Protein AF-A0A0S9PQ76-F1 (afdb_monomer_lite)

pLDDT: mean 89.43, std 16.03, range [36.88, 98.75]

Radius of gyration: 19.01 Å; chains: 1; bounding box: 45×15×56 Å

Secondary structure (DSSP, 8-state):
-------TTHHHHHHHHHHHHHHHHHHHHHHHHHHHHHHHHHTTT-HHHHHHHHHHHHHHHHHHHHHHHHHHHHHHHTT-TT-

Foldseek 3Di:
DDPPPPPPPVVVVLVVLLVVLVVLLVVLLVQLVVLLVVLVVCCPVPVPVSVVSNVVSVVSVVVSVVSVVVSVVSCVVVVNPPD

Structure (mmCIF, N/CA/C/O backbone):
data_AF-A0A0S9PQ76-F1
#
_entry.id   AF-A0A0S9PQ76-F1
#
loop_
_atom_site.group_PDB
_atom_site.id
_atom_site.type_symbol
_atom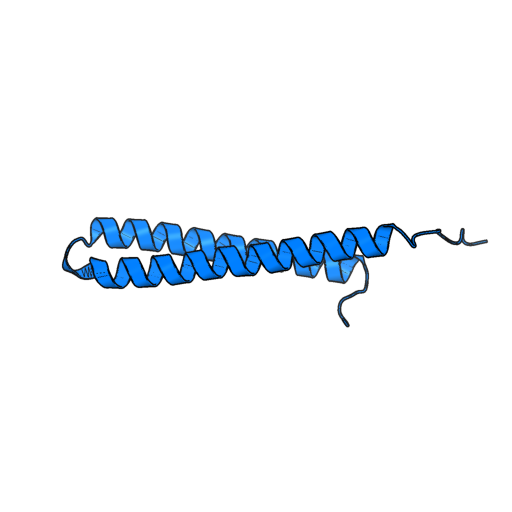_site.label_atom_id
_atom_site.label_alt_id
_atom_site.label_comp_id
_atom_site.label_asym_id
_atom_site.label_entity_id
_atom_site.label_seq_id
_atom_site.pdbx_PDB_ins_code
_atom_site.Cartn_x
_atom_site.Cartn_y
_atom_site.Cartn_z
_atom_site.occupancy
_atom_site.B_iso_or_equiv
_atom_site.auth_seq_id
_atom_site.auth_comp_id
_atom_site.auth_asym_id
_atom_site.auth_atom_id
_atom_site.pdbx_PDB_model_num
ATOM 1 N N . MET A 1 1 ? 28.443 9.615 -34.061 1.00 36.88 1 MET A N 1
ATOM 2 C CA . MET A 1 1 ? 28.552 8.181 -33.732 1.00 36.88 1 MET A CA 1
ATOM 3 C C . MET A 1 1 ? 27.964 8.027 -32.337 1.00 36.88 1 MET A C 1
ATOM 5 O O . MET A 1 1 ? 28.607 8.436 -31.383 1.00 36.88 1 MET A O 1
ATOM 9 N N . ARG A 1 2 ? 26.677 7.672 -32.227 1.00 44.91 2 ARG A N 1
ATOM 10 C CA . ARG A 1 2 ? 26.044 7.413 -30.926 1.00 44.91 2 ARG A CA 1
ATOM 11 C C . ARG A 1 2 ? 26.340 5.957 -30.616 1.00 44.91 2 ARG A C 1
ATOM 13 O O . ARG A 1 2 ? 25.942 5.112 -31.411 1.00 44.91 2 ARG A O 1
ATOM 20 N N . ASP A 1 3 ? 27.075 5.702 -29.541 1.00 44.53 3 ASP A N 1
ATOM 21 C CA . ASP A 1 3 ? 27.247 4.350 -29.026 1.00 44.53 3 ASP A CA 1
ATOM 22 C C . ASP A 1 3 ? 25.861 3.732 -28.840 1.00 44.53 3 ASP A C 1
ATOM 24 O O . ASP A 1 3 ? 25.032 4.221 -28.069 1.00 44.53 3 ASP A O 1
ATOM 28 N N . GLU A 1 4 ? 25.599 2.694 -29.627 1.00 51.00 4 GLU A N 1
ATOM 29 C CA . GLU A 1 4 ? 24.470 1.797 -29.467 1.00 51.00 4 GLU A CA 1
ATOM 30 C C . GLU A 1 4 ? 24.620 1.136 -28.110 1.00 51.00 4 GLU A C 1
ATOM 32 O O . GLU A 1 4 ? 25.383 0.180 -27.931 1.00 51.00 4 GLU A O 1
ATOM 37 N N . VAL A 1 5 ? 23.935 1.689 -27.117 1.00 55.97 5 VAL A N 1
ATOM 38 C CA . VAL A 1 5 ? 24.043 1.141 -25.785 1.00 55.97 5 VAL A CA 1
ATOM 39 C C . VAL A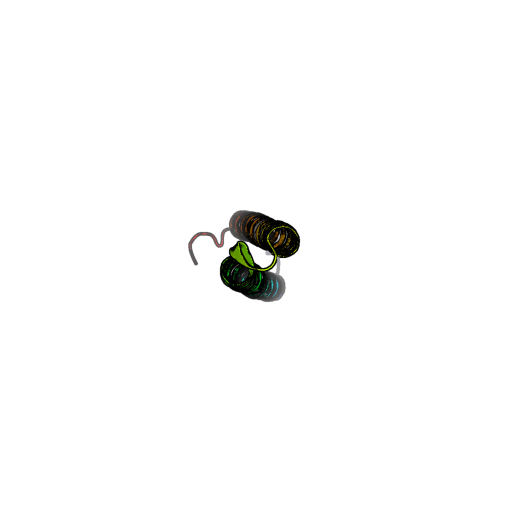 1 5 ? 23.304 -0.190 -25.746 1.00 55.97 5 VAL A C 1
ATOM 41 O O . VAL A 1 5 ? 22.076 -0.265 -25.738 1.00 55.97 5 VAL A O 1
ATOM 44 N N . ARG A 1 6 ? 24.090 -1.269 -25.786 1.00 52.28 6 ARG A N 1
ATOM 45 C CA . ARG A 1 6 ? 23.652 -2.651 -25.589 1.00 52.28 6 ARG A CA 1
ATOM 46 C C . ARG A 1 6 ? 23.010 -2.782 -24.207 1.00 52.28 6 ARG A C 1
ATOM 48 O O . ARG A 1 6 ? 23.697 -3.063 -23.231 1.00 52.28 6 ARG A O 1
ATOM 55 N N . TYR A 1 7 ? 21.689 -2.643 -24.131 1.00 54.28 7 TYR A N 1
ATOM 56 C CA . TYR A 1 7 ? 20.934 -2.817 -22.887 1.00 54.28 7 TYR A CA 1
ATOM 57 C C . TYR A 1 7 ? 19.802 -3.858 -22.929 1.00 54.28 7 TYR A C 1
ATOM 59 O O . TYR A 1 7 ? 18.779 -3.657 -22.273 1.00 54.28 7 TYR A O 1
ATOM 67 N N . PRO A 1 8 ? 19.950 -5.026 -23.586 1.00 55.19 8 PRO A N 1
ATOM 68 C CA . PRO A 1 8 ? 18.934 -6.072 -23.462 1.00 55.19 8 PRO A CA 1
ATOM 69 C C . PRO A 1 8 ? 18.770 -6.571 -22.013 1.00 55.19 8 PRO A C 1
ATOM 71 O O . PRO A 1 8 ? 17.772 -7.205 -21.712 1.00 55.19 8 PRO A O 1
ATOM 74 N N . GLN A 1 9 ? 19.721 -6.279 -21.113 1.00 59.78 9 GLN A N 1
ATOM 75 C CA . GLN A 1 9 ? 19.709 -6.703 -19.706 1.00 59.78 9 GLN A CA 1
ATOM 76 C C . GLN A 1 9 ? 19.125 -5.653 -18.741 1.00 59.78 9 GLN A C 1
ATOM 78 O O . GLN A 1 9 ? 18.600 -6.017 -17.691 1.00 59.78 9 GLN A O 1
ATOM 83 N N . VAL A 1 10 ? 19.162 -4.360 -19.094 1.00 67.25 10 VAL A N 1
ATOM 84 C CA . VAL A 1 10 ? 18.637 -3.281 -18.232 1.00 67.25 10 VAL A CA 1
ATOM 85 C C . VAL A 1 10 ? 17.113 -3.265 -18.252 1.00 67.25 10 VAL A C 1
ATOM 87 O O . VAL A 1 10 ? 16.498 -3.112 -17.204 1.00 67.25 10 VAL A O 1
ATOM 90 N N . ILE A 1 11 ? 16.494 -3.517 -19.409 1.00 77.12 11 ILE A N 1
ATOM 91 C CA . ILE A 1 11 ? 15.029 -3.557 -19.531 1.00 77.12 11 ILE A CA 1
ATOM 92 C C . ILE A 1 11 ? 14.411 -4.673 -18.653 1.00 77.12 11 ILE A C 1
ATOM 94 O O . ILE A 1 11 ? 13.506 -4.368 -17.879 1.00 77.12 11 ILE A O 1
ATOM 98 N N . PRO A 1 12 ? 14.912 -5.929 -18.656 1.00 85.81 12 PRO A N 1
ATOM 99 C CA . PRO A 1 12 ? 14.454 -6.968 -17.727 1.00 85.81 12 PRO A CA 1
ATOM 100 C C . PRO A 1 12 ? 14.629 -6.612 -16.249 1.00 85.81 12 PRO A C 1
ATOM 102 O O . PRO A 1 12 ? 13.754 -6.907 -15.438 1.00 85.81 12 PRO A O 1
ATOM 105 N N . MET A 1 13 ? 15.744 -5.969 -15.886 1.00 89.06 13 MET A N 1
ATOM 106 C CA . MET A 1 13 ? 15.991 -5.550 -14.506 1.00 89.06 13 MET A CA 1
ATOM 107 C C . MET A 1 13 ? 14.987 -4.478 -14.063 1.00 89.06 13 MET A C 1
ATOM 109 O O . MET A 1 13 ? 14.410 -4.588 -12.983 1.00 89.06 13 MET A O 1
ATOM 113 N N . VAL A 1 14 ? 14.729 -3.477 -14.909 1.00 89.69 14 VAL A N 1
ATOM 114 C CA . VAL A 1 14 ? 13.721 -2.435 -14.656 1.00 89.69 14 VAL A CA 1
ATOM 115 C C . VAL A 1 14 ? 12.331 -3.051 -14.527 1.00 89.69 14 VAL A C 1
ATOM 117 O O . VAL A 1 14 ? 11.605 -2.722 -13.590 1.00 89.69 14 VAL A O 1
ATOM 120 N N . GLN A 1 15 ? 11.983 -4.003 -15.397 1.00 90.44 15 GLN A N 1
ATOM 121 C CA . GLN A 1 15 ? 10.709 -4.713 -15.321 1.00 90.44 15 GLN A CA 1
ATOM 122 C C . GLN A 1 15 ? 10.555 -5.476 -13.997 1.00 90.44 15 GLN A C 1
ATOM 124 O O . GLN A 1 15 ? 9.525 -5.352 -13.338 1.00 90.44 15 GLN A O 1
ATOM 129 N N . ALA A 1 16 ? 11.593 -6.187 -13.549 1.00 93.75 16 ALA A N 1
ATOM 130 C CA . ALA A 1 16 ? 11.574 -6.895 -12.268 1.00 93.75 16 ALA A CA 1
ATOM 131 C C . ALA A 1 16 ? 11.398 -5.942 -11.070 1.00 93.75 16 ALA A C 1
ATOM 133 O O . ALA A 1 16 ? 10.675 -6.252 -10.116 1.00 93.75 16 ALA A O 1
ATOM 134 N N . VAL A 1 17 ? 12.015 -4.755 -11.120 1.00 95.06 17 VAL A N 1
ATOM 135 C CA . VAL A 1 17 ? 11.809 -3.709 -10.107 1.00 95.06 17 VAL A CA 1
ATOM 136 C C . VAL A 1 17 ? 10.371 -3.186 -10.149 1.00 95.06 17 VAL A C 1
ATOM 138 O O . VAL A 1 17 ? 9.741 -3.075 -9.098 1.00 95.06 17 VAL A O 1
ATOM 141 N N . LEU A 1 18 ? 9.813 -2.914 -11.332 1.00 94.75 18 LEU A N 1
ATOM 142 C CA . LEU A 1 18 ? 8.419 -2.480 -11.491 1.00 94.75 18 LEU A CA 1
ATOM 143 C C . LEU A 1 18 ? 7.423 -3.526 -10.972 1.00 94.75 18 LEU A C 1
ATOM 145 O O . LEU A 1 18 ? 6.450 -3.162 -10.306 1.00 94.75 18 LEU A O 1
ATOM 149 N N . ASP A 1 19 ? 7.675 -4.810 -11.223 1.00 96.00 19 ASP A N 1
ATOM 150 C CA . ASP A 1 19 ? 6.861 -5.915 -10.713 1.00 96.00 19 ASP A CA 1
ATOM 151 C C . ASP A 1 19 ? 6.943 -6.018 -9.185 1.00 96.00 19 ASP A C 1
ATOM 153 O O . ASP A 1 19 ? 5.917 -6.179 -8.519 1.00 96.00 19 ASP A O 1
ATOM 157 N N . THR A 1 20 ? 8.139 -5.837 -8.620 1.00 97.62 20 THR A N 1
ATOM 158 C CA . THR A 1 20 ? 8.351 -5.795 -7.165 1.00 97.62 20 THR A CA 1
ATOM 159 C C . THR A 1 20 ? 7.619 -4.611 -6.535 1.00 97.62 20 THR A C 1
ATOM 161 O O . THR A 1 20 ? 6.939 -4.773 -5.523 1.00 97.62 20 THR A O 1
ATOM 164 N N . LEU A 1 21 ? 7.691 -3.425 -7.149 1.00 97.69 21 LEU A N 1
ATOM 165 C CA . LEU A 1 21 ? 6.950 -2.247 -6.696 1.00 97.69 21 LEU A CA 1
ATOM 166 C C . LEU A 1 21 ? 5.440 -2.480 -6.773 1.00 97.69 21 LEU A C 1
ATOM 168 O O . LEU A 1 21 ? 4.735 -2.132 -5.831 1.00 97.69 21 LEU A O 1
ATOM 172 N N . ARG A 1 22 ? 4.933 -3.104 -7.845 1.00 97.75 22 ARG A N 1
ATOM 173 C CA . ARG A 1 22 ? 3.509 -3.459 -7.969 1.00 97.75 22 ARG A CA 1
ATOM 174 C C . ARG 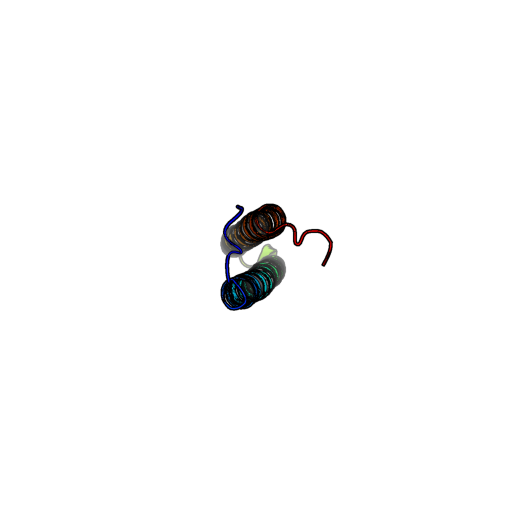A 1 22 ? 3.068 -4.402 -6.849 1.00 97.75 22 ARG A C 1
ATOM 176 O O . ARG A 1 22 ? 2.040 -4.148 -6.228 1.00 97.75 22 ARG A O 1
ATOM 183 N N . ALA A 1 23 ? 3.839 -5.455 -6.581 1.00 98.25 23 ALA A N 1
ATOM 184 C CA . ALA A 1 23 ? 3.548 -6.392 -5.499 1.00 98.25 23 ALA A CA 1
ATOM 185 C C . ALA A 1 23 ? 3.588 -5.704 -4.123 1.00 98.25 23 ALA A C 1
ATOM 187 O O . ALA A 1 23 ? 2.684 -5.895 -3.314 1.00 98.25 23 ALA A O 1
ATOM 188 N N . GLY A 1 24 ? 4.587 -4.847 -3.884 1.00 98.38 24 GLY A N 1
ATOM 189 C CA . GLY A 1 24 ? 4.705 -4.067 -2.652 1.00 98.38 24 GLY A CA 1
ATOM 190 C C . GLY A 1 24 ? 3.547 -3.089 -2.448 1.00 98.38 24 GLY A C 1
ATOM 191 O O . GLY A 1 24 ? 3.017 -3.007 -1.346 1.00 98.38 24 GLY A O 1
ATOM 192 N N . ILE A 1 25 ? 3.104 -2.392 -3.502 1.00 98.62 25 ILE A N 1
ATOM 193 C CA . ILE A 1 25 ? 1.915 -1.524 -3.448 1.00 98.62 25 ILE A CA 1
ATOM 194 C C . ILE A 1 25 ? 0.700 -2.347 -3.020 1.00 98.62 25 ILE A C 1
ATOM 196 O O . ILE A 1 25 ? 0.058 -1.991 -2.039 1.00 98.62 25 ILE A O 1
ATOM 200 N N . ALA A 1 26 ? 0.426 -3.463 -3.700 1.00 98.44 26 ALA A N 1
ATOM 201 C CA . ALA A 1 26 ? -0.725 -4.307 -3.386 1.00 98.44 26 ALA A CA 1
ATOM 202 C C . ALA A 1 26 ? -0.693 -4.828 -1.937 1.00 98.44 26 ALA A C 1
ATOM 204 O O . ALA A 1 26 ? -1.723 -4.834 -1.267 1.00 98.44 26 ALA A O 1
ATOM 205 N N . ALA A 1 27 ? 0.483 -5.217 -1.435 1.00 98.75 27 ALA A N 1
ATOM 206 C CA . ALA A 1 27 ? 0.644 -5.691 -0.063 1.00 98.75 27 ALA A CA 1
ATOM 207 C C . ALA A 1 27 ? 0.375 -4.589 0.977 1.00 98.75 27 ALA A C 1
ATOM 209 O O . ALA A 1 27 ? -0.343 -4.817 1.949 1.00 98.75 27 ALA A O 1
ATOM 210 N N . GLU A 1 28 ? 0.915 -3.386 0.768 1.00 98.75 28 GLU A N 1
ATOM 211 C CA . GLU A 1 28 ? 0.690 -2.246 1.663 1.00 98.75 28 GLU A CA 1
ATOM 212 C C . GLU A 1 28 ? -0.782 -1.791 1.643 1.00 98.75 28 GLU A C 1
ATOM 214 O O . GLU A 1 28 ? -1.334 -1.428 2.678 1.00 98.75 28 GLU A O 1
ATOM 219 N N . GLU A 1 29 ? -1.460 -1.863 0.496 1.00 98.69 29 GLU A N 1
ATOM 220 C CA . GLU A 1 29 ? -2.894 -1.563 0.408 1.00 98.69 29 GLU A CA 1
ATOM 221 C C . GLU A 1 29 ? -3.774 -2.600 1.097 1.00 98.69 29 GLU A C 1
ATOM 223 O O . GLU A 1 29 ? -4.702 -2.226 1.817 1.00 98.69 29 GLU A O 1
ATOM 228 N N . ALA A 1 30 ? -3.473 -3.887 0.909 1.00 98.69 30 ALA A N 1
ATOM 229 C CA . ALA A 1 30 ? -4.173 -4.966 1.593 1.00 98.69 30 ALA A CA 1
ATOM 230 C C . ALA A 1 30 ? -4.037 -4.808 3.113 1.00 98.69 30 ALA A C 1
ATOM 232 O O . ALA A 1 30 ? -5.046 -4.750 3.813 1.00 98.69 30 ALA A O 1
ATOM 233 N N . ALA A 1 31 ? -2.813 -4.595 3.609 1.00 98.44 31 ALA A N 1
ATOM 234 C CA . ALA A 1 31 ? -2.560 -4.357 5.028 1.00 98.44 31 ALA A CA 1
ATOM 235 C C . ALA A 1 31 ? -3.316 -3.125 5.555 1.00 98.44 31 ALA A C 1
ATOM 237 O O . ALA A 1 31 ? -3.931 -3.181 6.621 1.00 98.44 31 ALA A O 1
ATOM 238 N N . ALA A 1 32 ? -3.319 -2.012 4.811 1.00 98.69 32 ALA A N 1
ATOM 239 C CA . ALA A 1 32 ? -4.075 -0.821 5.193 1.00 98.69 32 ALA A CA 1
ATOM 240 C C . ALA A 1 32 ? -5.580 -1.114 5.315 1.00 98.69 32 ALA A C 1
ATOM 242 O O . ALA A 1 32 ? -6.197 -0.724 6.311 1.00 98.69 32 ALA A O 1
ATOM 243 N N . SER A 1 33 ? -6.156 -1.819 4.337 1.00 98.69 33 SER A N 1
ATOM 244 C CA . SER A 1 33 ? -7.576 -2.183 4.310 1.00 98.69 33 SER A CA 1
ATOM 245 C C . SER A 1 33 ? -7.951 -3.144 5.439 1.00 98.69 33 SER A C 1
ATOM 247 O O . SER A 1 33 ? -8.946 -2.928 6.129 1.00 98.69 33 SER A O 1
ATOM 249 N N . GLU A 1 34 ? -7.154 -4.189 5.656 1.00 98.75 34 GLU A N 1
ATOM 250 C CA . GLU A 1 34 ? -7.384 -5.192 6.700 1.00 98.75 34 GLU A CA 1
ATOM 251 C C . GLU A 1 34 ? -7.318 -4.571 8.098 1.00 98.75 34 GLU A C 1
ATOM 253 O O . GLU A 1 34 ? -8.195 -4.809 8.928 1.00 98.75 34 GLU A O 1
ATOM 258 N N . LEU A 1 35 ? -6.326 -3.713 8.350 1.00 98.69 35 LEU A N 1
ATOM 259 C CA . LEU A 1 35 ? -6.200 -3.007 9.624 1.00 98.69 35 LEU A CA 1
ATOM 260 C C . LEU A 1 35 ? -7.343 -2.009 9.840 1.00 98.69 35 LEU A C 1
ATOM 262 O O . LEU A 1 35 ? -7.843 -1.896 10.956 1.00 98.69 35 LEU A O 1
ATOM 266 N N . ALA A 1 36 ? -7.787 -1.302 8.798 1.00 98.56 36 ALA A N 1
ATOM 267 C CA . ALA A 1 36 ? -8.943 -0.412 8.908 1.00 98.56 36 ALA A CA 1
ATOM 268 C C . ALA A 1 36 ? -10.210 -1.191 9.291 1.00 98.56 36 ALA A C 1
ATOM 270 O O . ALA A 1 36 ? -10.896 -0.813 10.240 1.00 98.56 36 ALA A O 1
ATOM 271 N N . ALA A 1 37 ? -10.466 -2.319 8.620 1.00 98.38 37 ALA A N 1
ATOM 272 C CA . ALA A 1 37 ? -11.589 -3.195 8.939 1.00 98.38 37 ALA A CA 1
ATOM 273 C C . ALA A 1 37 ? -11.497 -3.742 10.373 1.00 98.38 37 ALA A C 1
ATOM 275 O O . ALA A 1 37 ? -12.482 -3.716 11.109 1.00 98.38 37 ALA A O 1
ATOM 276 N N . LEU A 1 38 ? -10.310 -4.175 10.810 1.00 98.12 38 LEU A N 1
ATOM 277 C CA . LEU A 1 38 ? -10.090 -4.632 12.181 1.00 98.12 38 LEU A CA 1
ATOM 278 C C . LEU A 1 38 ? -10.382 -3.523 13.200 1.00 98.12 38 LEU A C 1
ATOM 280 O O . LEU A 1 38 ? -11.096 -3.758 14.175 1.00 98.12 38 LEU A O 1
ATOM 284 N N . ALA A 1 39 ? -9.884 -2.308 12.975 1.00 98.06 39 ALA A N 1
ATOM 285 C CA . ALA A 1 39 ? -10.151 -1.194 13.875 1.00 98.06 39 ALA A CA 1
ATOM 286 C C . ALA A 1 39 ? -11.645 -0.863 13.978 1.00 98.06 39 ALA A C 1
ATOM 288 O O . ALA A 1 39 ? -12.125 -0.561 15.070 1.00 98.06 39 ALA A O 1
ATOM 289 N N . ASP A 1 40 ? -12.386 -0.963 12.873 1.00 97.88 40 ASP A N 1
ATOM 290 C CA . ASP A 1 40 ? -13.833 -0.756 12.868 1.00 97.88 40 ASP A CA 1
ATOM 291 C C . ASP A 1 40 ? -14.561 -1.789 13.734 1.00 97.88 40 ASP A C 1
ATOM 293 O O . ASP A 1 40 ? -15.449 -1.416 14.499 1.00 97.88 40 ASP A O 1
ATOM 297 N N . THR A 1 41 ? -14.135 -3.058 13.715 1.00 97.69 41 THR A N 1
ATOM 298 C CA . THR A 1 41 ? -14.714 -4.095 14.594 1.00 97.69 41 THR A CA 1
ATOM 299 C C . THR A 1 41 ? -14.427 -3.865 16.080 1.00 97.69 41 THR A C 1
ATOM 301 O O . THR A 1 41 ? -15.193 -4.306 16.935 1.00 97.69 41 THR A O 1
ATOM 304 N N . MET A 1 42 ? -13.332 -3.172 16.407 1.00 95.94 42 MET A N 1
ATOM 305 C CA . MET A 1 42 ? -12.892 -2.929 17.786 1.00 95.94 42 MET A CA 1
ATOM 306 C C . MET A 1 42 ? -13.351 -1.579 18.344 1.00 95.94 42 MET A C 1
ATOM 308 O O . MET A 1 42 ? -13.144 -1.317 19.528 1.00 95.94 42 MET A O 1
ATOM 312 N N . ARG A 1 43 ? -13.962 -0.724 17.5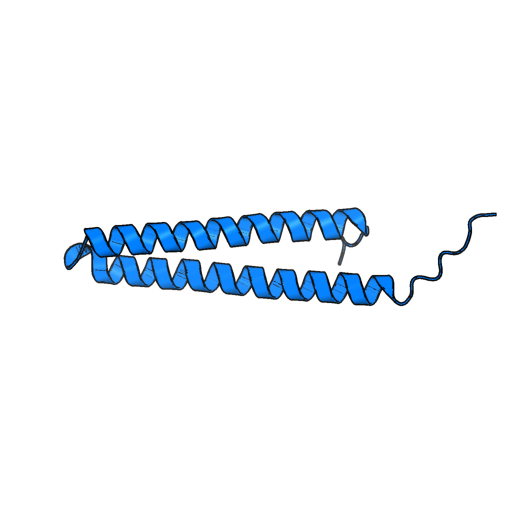15 1.00 94.88 43 ARG A N 1
ATOM 313 C CA . ARG A 1 43 ? -14.224 0.690 17.815 1.00 94.88 43 ARG A CA 1
ATOM 314 C C . ARG A 1 43 ? -14.986 0.911 19.122 1.00 94.88 43 ARG A C 1
ATOM 316 O O . ARG A 1 43 ? -14.597 1.780 19.896 1.00 94.88 43 ARG A O 1
ATOM 323 N N . ASP A 1 44 ? -16.015 0.109 19.375 1.00 96.19 44 ASP A N 1
ATOM 324 C CA . ASP A 1 44 ? -16.886 0.287 20.543 1.00 96.19 44 ASP A CA 1
ATOM 325 C C . ASP A 1 44 ? -16.350 -0.427 21.792 1.00 96.19 44 ASP A C 1
ATOM 327 O O . ASP A 1 44 ? -16.541 0.041 22.912 1.00 96.19 44 ASP A O 1
ATOM 331 N N . ALA A 1 45 ? -15.652 -1.554 21.612 1.00 96.31 45 ALA A N 1
ATOM 332 C CA . ALA A 1 45 ? -15.142 -2.364 22.718 1.00 96.31 45 ALA A CA 1
ATOM 333 C C . ALA A 1 45 ? -13.787 -1.869 23.249 1.00 96.31 45 ALA A C 1
ATOM 335 O O . ALA A 1 45 ? -13.505 -1.991 24.439 1.00 96.31 45 ALA A O 1
ATOM 336 N N . GLN A 1 46 ? -12.924 -1.359 22.365 1.00 96.62 46 GLN A N 1
ATOM 337 C CA . GLN A 1 46 ? -11.551 -0.948 22.668 1.00 96.62 46 GLN A CA 1
ATOM 338 C C . GLN A 1 46 ? -11.142 0.263 21.805 1.00 96.62 46 GLN A C 1
ATOM 340 O O . GLN A 1 46 ? -10.326 0.129 20.887 1.00 96.62 46 GLN A O 1
ATOM 345 N N . PRO A 1 47 ? -11.685 1.461 22.079 1.00 95.38 47 PRO A N 1
ATOM 346 C CA . PRO A 1 47 ? -11.513 2.636 21.219 1.00 95.38 47 PRO A CA 1
ATOM 347 C C . PRO A 1 47 ? -10.054 3.106 21.088 1.00 95.38 47 PRO A C 1
ATOM 349 O O . PRO A 1 47 ? -9.633 3.552 20.017 1.00 95.38 47 PRO A O 1
ATOM 352 N N . GLU A 1 48 ? -9.249 2.977 22.147 1.00 97.44 48 GLU A N 1
ATOM 353 C CA . GLU A 1 48 ? -7.820 3.320 22.110 1.00 97.44 48 GLU A CA 1
ATOM 354 C C . GLU A 1 48 ? -7.036 2.355 21.211 1.00 97.44 48 GLU A C 1
ATOM 356 O O . GLU A 1 48 ? -6.286 2.789 20.333 1.00 97.44 48 GLU A O 1
ATOM 361 N N . THR A 1 49 ? -7.280 1.048 21.353 1.00 97.38 49 THR A N 1
ATOM 362 C CA . THR A 1 49 ? -6.697 0.019 20.485 1.00 97.38 49 THR A CA 1
ATOM 363 C C . THR A 1 49 ? -7.109 0.224 19.029 1.00 97.38 49 THR A C 1
ATOM 365 O O . THR A 1 49 ? -6.259 0.209 18.139 1.00 97.38 49 THR A O 1
ATOM 368 N N . ALA A 1 50 ? -8.392 0.495 18.771 1.00 98.06 50 ALA A N 1
ATOM 369 C CA . ALA A 1 50 ? -8.894 0.800 17.435 1.00 98.06 50 ALA A CA 1
ATOM 370 C C . ALA A 1 50 ? -8.188 2.026 16.825 1.00 98.06 50 ALA A C 1
ATOM 372 O O . ALA A 1 50 ? -7.798 2.009 15.658 1.00 98.06 50 ALA A O 1
ATOM 373 N N . THR A 1 51 ? -7.939 3.069 17.621 1.00 98.31 51 THR A N 1
ATOM 374 C CA . THR A 1 51 ? -7.212 4.268 17.174 1.00 98.31 51 THR A CA 1
ATOM 375 C C . THR A 1 51 ? -5.753 3.962 16.820 1.00 98.31 51 THR A C 1
ATOM 377 O O . THR A 1 51 ? -5.243 4.450 15.803 1.00 98.31 51 THR A O 1
ATOM 380 N N . ALA A 1 52 ? -5.079 3.124 17.612 1.00 98.25 52 ALA A N 1
ATOM 381 C CA . ALA A 1 52 ? -3.720 2.677 17.315 1.00 98.25 52 ALA A CA 1
ATOM 382 C C . ALA A 1 52 ? -3.668 1.859 16.011 1.00 98.25 52 ALA A C 1
ATOM 384 O O . ALA A 1 52 ? -2.816 2.108 15.155 1.00 98.25 52 ALA A O 1
ATOM 385 N N . ILE A 1 53 ? -4.624 0.948 15.808 1.00 98.44 53 ILE A N 1
ATOM 386 C CA . ILE A 1 53 ? -4.737 0.150 14.580 1.00 98.44 53 ILE A CA 1
ATOM 387 C C . ILE A 1 53 ? -5.022 1.047 13.365 1.00 98.44 53 ILE A C 1
ATOM 389 O O . ILE A 1 53 ? -4.351 0.905 12.342 1.00 98.44 53 ILE A O 1
ATOM 393 N N . LEU A 1 54 ? -5.930 2.028 13.472 1.00 98.19 54 LEU A N 1
ATOM 394 C CA . LEU A 1 54 ? -6.182 3.008 12.402 1.00 98.19 54 LEU A CA 1
ATOM 395 C C . LEU A 1 54 ? -4.938 3.825 12.055 1.00 98.19 54 LEU A C 1
ATOM 397 O O . LEU A 1 54 ? -4.702 4.143 10.890 1.00 98.19 54 LEU A O 1
ATOM 401 N N . THR A 1 55 ? -4.127 4.172 13.052 1.00 98.44 55 THR A N 1
ATOM 402 C CA . THR A 1 55 ? -2.863 4.882 12.819 1.00 98.44 55 THR A CA 1
ATOM 403 C C . THR A 1 55 ? -1.896 4.014 12.015 1.00 98.44 55 THR A C 1
ATOM 405 O O . THR A 1 55 ? -1.319 4.478 11.032 1.00 98.44 55 THR A O 1
ATOM 408 N N . THR A 1 56 ? -1.779 2.731 12.358 1.00 98.44 56 THR A N 1
ATOM 409 C CA . THR A 1 56 ? -0.965 1.774 11.596 1.00 98.44 56 THR A CA 1
ATOM 410 C C . THR A 1 56 ? -1.506 1.563 10.179 1.00 98.44 56 THR A C 1
ATOM 412 O O . THR A 1 56 ? -0.729 1.618 9.227 1.00 98.44 56 THR A O 1
ATOM 415 N N . SER A 1 57 ? -2.825 1.422 10.009 1.00 98.56 57 SER A N 1
ATOM 416 C CA . SER A 1 57 ? -3.488 1.359 8.695 1.00 98.56 57 SER A CA 1
ATOM 417 C C . SER A 1 57 ? -3.108 2.555 7.809 1.00 98.56 57 SER A C 1
ATOM 419 O O . SER A 1 57 ? -2.663 2.383 6.672 1.00 98.56 57 SER A O 1
ATOM 421 N N . ARG A 1 58 ? -3.179 3.780 8.351 1.00 98.75 58 ARG A N 1
ATOM 422 C CA . ARG A 1 58 ? -2.776 5.002 7.634 1.00 98.75 58 ARG A CA 1
ATOM 423 C C . ARG A 1 58 ? -1.305 4.979 7.226 1.00 98.75 58 ARG A C 1
ATOM 425 O O . ARG A 1 58 ? -0.983 5.396 6.116 1.00 98.75 58 ARG A O 1
ATOM 432 N N . ASN A 1 59 ? -0.417 4.470 8.079 1.00 98.75 59 ASN A N 1
ATOM 433 C CA . ASN A 1 59 ? 1.003 4.347 7.743 1.00 98.75 59 ASN A CA 1
ATOM 434 C C . ASN A 1 59 ? 1.231 3.415 6.542 1.00 98.75 59 ASN A C 1
ATOM 436 O O . ASN A 1 59 ? 2.045 3.735 5.677 1.00 98.75 59 ASN A O 1
ATOM 440 N N . HIS A 1 60 ? 0.497 2.304 6.451 1.00 98.69 60 HIS A N 1
ATOM 441 C CA . HIS A 1 60 ? 0.532 1.418 5.283 1.00 98.69 60 HIS A CA 1
ATOM 442 C C . HIS A 1 60 ? -0.001 2.112 4.019 1.00 98.69 60 HIS A C 1
ATOM 444 O O . HIS A 1 60 ? 0.650 2.082 2.974 1.00 98.69 60 HIS A O 1
ATOM 450 N N . ALA A 1 61 ? -1.104 2.859 4.119 1.00 98.62 61 ALA A N 1
ATOM 451 C CA . ALA A 1 61 ? -1.621 3.644 2.993 1.00 98.62 61 ALA A CA 1
ATOM 452 C C . ALA A 1 61 ? -0.605 4.692 2.486 1.00 98.62 61 ALA A C 1
ATOM 454 O O . ALA A 1 61 ? -0.417 4.856 1.277 1.00 98.62 61 ALA A O 1
ATOM 455 N N . ILE A 1 62 ? 0.107 5.367 3.397 1.00 98.69 62 ILE A N 1
ATOM 456 C CA . ILE A 1 62 ? 1.179 6.317 3.057 1.00 98.69 62 ILE A CA 1
ATOM 457 C C . ILE A 1 62 ? 2.340 5.605 2.348 1.00 98.69 62 ILE A C 1
ATOM 459 O O . ILE A 1 62 ? 2.854 6.112 1.347 1.00 98.69 62 ILE A O 1
ATOM 463 N N . LYS A 1 63 ? 2.745 4.419 2.818 1.00 98.69 63 LYS A N 1
ATOM 464 C CA . LYS A 1 63 ? 3.787 3.615 2.160 1.00 98.69 63 LYS A CA 1
ATOM 465 C C . LYS A 1 63 ? 3.372 3.193 0.754 1.00 98.69 63 LYS A C 1
ATOM 467 O O . LYS A 1 63 ? 4.161 3.369 -0.174 1.00 98.69 63 LYS A O 1
ATOM 472 N N . ALA A 1 64 ? 2.139 2.718 0.569 1.00 98.69 64 ALA A N 1
ATOM 473 C CA . ALA A 1 64 ? 1.602 2.383 -0.749 1.00 98.69 64 ALA A CA 1
ATOM 474 C C . ALA A 1 64 ? 1.662 3.588 -1.706 1.00 98.69 64 ALA A C 1
ATOM 476 O O . ALA A 1 64 ? 2.104 3.458 -2.849 1.00 98.69 64 ALA A O 1
ATOM 477 N N . LEU A 1 65 ? 1.291 4.785 -1.233 1.00 98.62 65 LEU A N 1
ATOM 478 C CA . LEU A 1 65 ? 1.390 6.020 -2.016 1.00 98.62 65 LEU A CA 1
ATOM 479 C C . LEU A 1 65 ? 2.842 6.362 -2.388 1.00 98.62 65 LEU A C 1
ATOM 481 O O . LEU A 1 65 ? 3.123 6.699 -3.538 1.00 98.62 65 LEU A O 1
ATOM 485 N N . ALA A 1 66 ? 3.781 6.230 -1.451 1.00 98.50 66 ALA A N 1
ATOM 486 C CA . ALA A 1 66 ? 5.197 6.458 -1.730 1.00 98.50 66 ALA A CA 1
ATOM 487 C C . ALA A 1 66 ? 5.744 5.470 -2.779 1.00 98.50 66 ALA A C 1
ATOM 489 O O . ALA A 1 66 ? 6.488 5.868 -3.678 1.00 98.50 66 ALA A O 1
ATOM 490 N N . LEU A 1 67 ? 5.351 4.193 -2.710 1.00 98.44 67 LEU A N 1
ATOM 491 C CA . LEU A 1 67 ? 5.727 3.182 -3.703 1.00 98.44 67 LEU A CA 1
ATOM 492 C C . LEU A 1 67 ? 5.136 3.482 -5.087 1.00 98.44 67 LEU A C 1
ATOM 494 O O . LEU A 1 67 ? 5.835 3.326 -6.088 1.00 98.44 67 LEU A O 1
ATOM 498 N N . ARG A 1 68 ? 3.895 3.979 -5.160 1.00 98.00 68 ARG A N 1
ATOM 499 C CA . ARG A 1 68 ? 3.297 4.464 -6.416 1.00 98.00 68 ARG A CA 1
ATOM 500 C C . ARG A 1 68 ? 4.095 5.604 -7.028 1.00 98.00 68 ARG A C 1
ATOM 502 O O . ARG A 1 68 ? 4.368 5.562 -8.223 1.00 98.00 68 ARG A O 1
ATOM 509 N N . GLY A 1 69 ? 4.501 6.580 -6.215 1.00 97.88 69 GLY A N 1
ATOM 510 C CA . GLY A 1 69 ? 5.350 7.684 -6.666 1.00 97.88 69 GLY A CA 1
ATOM 511 C C . GLY A 1 69 ? 6.677 7.188 -7.244 1.00 97.88 69 GLY A C 1
ATOM 512 O O . GLY A 1 69 ? 7.069 7.599 -8.332 1.00 97.88 69 GLY A O 1
ATOM 513 N N . ARG A 1 70 ? 7.327 6.228 -6.571 1.00 97.12 70 ARG A N 1
ATOM 514 C CA . ARG A 1 70 ? 8.558 5.587 -7.072 1.00 97.12 70 ARG A CA 1
ATOM 515 C C . ARG A 1 70 ? 8.332 4.840 -8.384 1.00 97.12 70 ARG A C 1
ATOM 517 O O . ARG A 1 70 ? 9.140 4.962 -9.296 1.00 97.12 70 ARG A O 1
ATOM 524 N N . ARG A 1 71 ? 7.230 4.091 -8.494 1.00 96.06 71 ARG A N 1
ATOM 525 C CA . ARG A 1 71 ? 6.863 3.384 -9.728 1.00 96.06 71 ARG A CA 1
ATOM 526 C C . ARG A 1 71 ? 6.647 4.362 -10.882 1.00 96.06 71 ARG A C 1
ATOM 528 O O . ARG A 1 71 ? 7.158 4.119 -11.966 1.00 96.06 71 ARG A O 1
ATOM 535 N N . ALA A 1 72 ? 5.918 5.454 -10.652 1.00 94.75 72 ALA A N 1
ATOM 536 C CA . ALA A 1 72 ? 5.675 6.478 -11.665 1.00 94.75 72 ALA A CA 1
ATOM 537 C C . ALA A 1 72 ? 6.980 7.142 -12.130 1.00 94.75 72 ALA A C 1
ATOM 539 O O . ALA A 1 72 ? 7.208 7.249 -13.329 1.00 94.75 72 ALA A O 1
ATOM 540 N N . ALA A 1 73 ? 7.868 7.502 -11.196 1.00 94.00 73 ALA A N 1
ATOM 541 C CA . ALA A 1 73 ? 9.177 8.063 -11.527 1.00 94.00 73 ALA A CA 1
ATOM 542 C C . ALA A 1 73 ? 10.023 7.103 -12.381 1.00 94.00 73 ALA A C 1
ATOM 544 O O . ALA A 1 73 ? 10.624 7.528 -13.362 1.00 94.00 73 ALA A O 1
ATOM 545 N N . LEU A 1 74 ? 10.017 5.806 -12.051 1.00 92.19 74 LEU A N 1
ATOM 546 C CA . LEU A 1 74 ? 10.757 4.799 -12.811 1.00 92.19 74 LEU A CA 1
ATOM 547 C C . LEU A 1 74 ? 10.177 4.591 -14.221 1.00 92.19 74 LEU A C 1
ATOM 549 O O . LEU A 1 74 ? 10.928 4.435 -15.177 1.00 92.19 74 LEU A O 1
ATOM 553 N N . LEU A 1 75 ? 8.851 4.618 -14.380 1.00 91.56 75 LEU A N 1
ATOM 554 C CA . LEU A 1 75 ? 8.228 4.552 -15.708 1.00 91.56 75 LEU A CA 1
ATOM 555 C C . LEU A 1 75 ? 8.598 5.766 -16.569 1.00 91.56 75 LEU A C 1
ATOM 557 O O . LEU A 1 75 ? 8.935 5.589 -17.739 1.00 91.56 75 LEU A O 1
ATOM 561 N N . ALA A 1 76 ? 8.586 6.964 -15.981 1.00 89.81 76 ALA A N 1
ATOM 562 C CA . ALA A 1 76 ? 8.971 8.202 -16.652 1.00 89.81 76 ALA A CA 1
ATOM 563 C C . ALA A 1 76 ? 10.444 8.188 -17.089 1.00 89.81 76 ALA A C 1
ATOM 565 O O . ALA A 1 76 ? 10.758 8.509 -18.234 1.00 89.81 76 ALA A O 1
ATOM 566 N N . GLU A 1 77 ? 11.346 7.760 -16.200 1.00 89.44 77 GLU A N 1
ATOM 567 C CA . GLU A 1 77 ? 12.792 7.699 -16.454 1.00 89.44 77 GLU A CA 1
ATOM 568 C C . GLU A 1 77 ? 13.144 6.792 -17.643 1.00 89.44 77 GLU A C 1
ATOM 570 O O . GLU A 1 77 ? 14.035 7.117 -18.427 1.00 89.44 77 GLU A O 1
ATOM 575 N N . TYR A 1 78 ? 12.417 5.684 -17.811 1.00 88.00 78 TYR A N 1
ATOM 576 C CA . TYR A 1 78 ? 12.663 4.705 -18.874 1.00 88.00 78 TYR A CA 1
ATOM 577 C C . TYR A 1 78 ? 11.720 4.842 -20.081 1.00 88.00 78 TYR A C 1
ATOM 579 O O . TYR A 1 78 ? 11.792 4.026 -21.000 1.00 88.00 78 TYR A O 1
ATOM 587 N N . GLY A 1 79 ? 10.847 5.858 -20.112 1.00 85.56 79 GLY A N 1
ATOM 588 C CA . GLY A 1 79 ? 9.901 6.077 -21.214 1.00 85.56 79 GLY A CA 1
ATOM 589 C C . GLY A 1 79 ? 8.863 4.959 -21.376 1.00 85.56 79 GLY A C 1
ATOM 590 O O .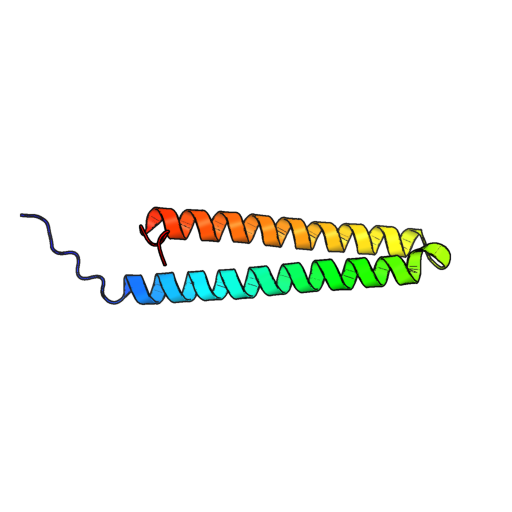 GLY A 1 79 ? 8.415 4.690 -22.487 1.00 85.56 79 GLY A O 1
ATOM 591 N N . LEU A 1 80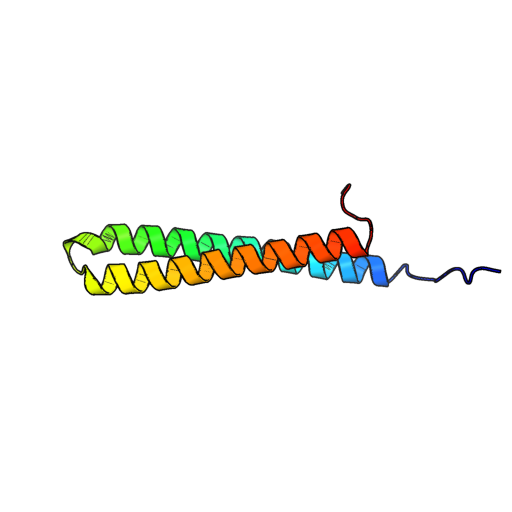 ? 8.499 4.293 -20.276 1.00 81.75 80 LEU A N 1
ATOM 592 C CA . LEU A 1 80 ? 7.594 3.136 -20.234 1.00 81.75 80 LEU A CA 1
ATOM 593 C C . LEU A 1 80 ? 6.150 3.516 -19.867 1.00 81.75 80 LEU A C 1
ATOM 595 O O . LEU A 1 80 ? 5.338 2.649 -19.567 1.00 81.75 80 LEU A O 1
ATOM 599 N N . GLU A 1 81 ? 5.817 4.807 -19.863 1.00 74.06 81 GLU A N 1
ATOM 600 C CA . GLU A 1 81 ? 4.511 5.327 -19.424 1.00 74.06 81 GLU A CA 1
ATOM 601 C C . GLU A 1 81 ? 3.319 4.850 -20.281 1.00 74.06 81 GLU A C 1
ATOM 603 O O . GLU A 1 81 ? 2.171 4.989 -19.862 1.00 74.06 81 GLU A O 1
ATOM 608 N N . SER A 1 82 ? 3.582 4.291 -21.468 1.00 59.00 82 SER A N 1
ATOM 609 C CA . SER A 1 82 ? 2.587 3.773 -22.417 1.00 59.00 82 SER A CA 1
ATOM 610 C C . SER A 1 82 ? 2.368 2.251 -22.363 1.00 59.00 82 SER A C 1
ATOM 612 O O . SER A 1 82 ? 1.595 1.737 -23.175 1.00 59.00 82 SER A O 1
ATOM 614 N N . MET A 1 83 ? 3.026 1.537 -21.438 1.00 52.53 83 MET A N 1
ATOM 615 C CA . MET A 1 83 ? 2.842 0.096 -21.180 1.00 52.53 83 MET A CA 1
ATOM 616 C C . MET A 1 83 ? 1.988 -0.166 -19.938 1.00 52.53 83 MET A C 1
ATOM 618 O O . MET A 1 83 ? 1.160 -1.101 -20.004 1.00 52.53 83 MET A O 1
#

Sequence (83 aa):
MRDEVRYPQVIPMVQAVLDTLRAGIAAEEAAASELAALADTMRDAQPETATAILTTSRNHAIKALALRGRRAALLAEYGLESM